Protein AF-A0A9X2NSI8-F1 (afdb_monomer_lite)

Structure (mmCIF, N/CA/C/O backbone):
data_AF-A0A9X2NSI8-F1
#
_entry.id   AF-A0A9X2NSI8-F1
#
loop_
_atom_site.group_PDB
_atom_site.id
_atom_site.type_symbol
_atom_site.label_atom_id
_atom_site.label_alt_id
_atom_site.label_comp_id
_atom_site.label_asym_id
_atom_site.label_entity_id
_atom_site.label_seq_id
_atom_site.pdbx_PDB_ins_code
_atom_site.Cartn_x
_atom_site.Cartn_y
_atom_site.Cartn_z
_atom_site.occupancy
_atom_site.B_iso_or_equiv
_atom_site.auth_seq_id
_atom_site.auth_comp_id
_atom_site.auth_asym_id
_atom_site.auth_atom_id
_atom_site.pdbx_PDB_model_num
ATOM 1 N N . MET A 1 1 ? 26.583 6.646 -18.788 1.00 50.62 1 MET A N 1
ATOM 2 C CA . MET A 1 1 ? 26.637 7.157 -17.403 1.00 50.62 1 MET A CA 1
ATOM 3 C C . MET A 1 1 ? 26.604 8.682 -17.448 1.00 50.62 1 MET A C 1
ATOM 5 O O . MET A 1 1 ? 27.629 9.291 -17.690 1.00 50.62 1 MET A O 1
ATOM 9 N N . SER A 1 2 ? 25.399 9.247 -17.331 1.00 33.75 2 SER A N 1
ATOM 10 C CA . SER A 1 2 ? 25.037 10.619 -16.910 1.00 33.75 2 SER A CA 1
ATOM 11 C C . SER A 1 2 ? 23.497 10.653 -16.944 1.00 33.75 2 SER A C 1
ATOM 13 O O . SER A 1 2 ? 22.891 10.878 -17.985 1.00 33.75 2 SER A O 1
ATOM 15 N N . VAL A 1 3 ? 22.840 9.968 -16.006 1.00 55.31 3 VAL A N 1
ATOM 16 C CA . VAL A 1 3 ? 22.063 10.606 -14.928 1.00 55.31 3 VAL A CA 1
ATOM 17 C C . VAL A 1 3 ? 21.560 12.015 -15.271 1.00 55.31 3 VAL A C 1
ATOM 19 O O . VAL A 1 3 ? 22.348 12.946 -15.395 1.00 55.31 3 VAL A O 1
ATOM 22 N N . ILE A 1 4 ? 20.225 12.121 -15.315 1.00 60.69 4 ILE A N 1
ATOM 23 C CA . ILE A 1 4 ? 19.368 13.315 -15.410 1.00 60.69 4 ILE A CA 1
ATOM 24 C C . ILE A 1 4 ? 18.934 13.704 -16.839 1.00 60.69 4 ILE A C 1
ATOM 26 O O . ILE A 1 4 ? 19.542 14.571 -17.466 1.00 60.69 4 ILE A O 1
ATOM 30 N N . PRO A 1 5 ? 17.796 13.178 -17.333 1.00 50.31 5 PRO A N 1
ATOM 31 C CA . PRO A 1 5 ? 16.999 13.889 -18.313 1.00 50.31 5 PRO A CA 1
ATOM 32 C C . PRO A 1 5 ? 16.082 14.856 -17.553 1.00 50.31 5 PRO A C 1
ATOM 34 O O . PRO A 1 5 ? 14.948 14.521 -17.225 1.00 50.31 5 PRO A O 1
ATOM 37 N N . TRP A 1 6 ? 16.554 16.078 -17.282 1.00 47.03 6 TRP A N 1
ATOM 38 C CA . TRP A 1 6 ? 15.678 17.212 -16.939 1.00 47.03 6 TRP A CA 1
ATOM 39 C C . TRP A 1 6 ? 14.958 17.689 -18.214 1.00 47.03 6 TRP A C 1
ATOM 41 O O . TRP A 1 6 ? 15.021 18.845 -18.619 1.00 47.03 6 TRP A O 1
ATOM 51 N N . GLY A 1 7 ? 14.314 16.753 -18.908 1.00 46.69 7 GLY A N 1
ATOM 52 C CA . GLY A 1 7 ? 13.252 17.074 -19.837 1.00 46.69 7 GLY A CA 1
ATOM 53 C C . GLY A 1 7 ? 12.009 17.227 -18.986 1.00 46.69 7 GLY A C 1
ATOM 54 O O . GLY A 1 7 ? 11.613 16.272 -18.323 1.00 46.69 7 GLY A O 1
ATOM 55 N N . ILE A 1 8 ? 11.402 18.411 -18.982 1.00 55.62 8 ILE A N 1
ATOM 56 C CA . ILE A 1 8 ? 10.019 18.547 -18.532 1.00 55.62 8 ILE A CA 1
ATOM 57 C C . ILE A 1 8 ? 9.203 17.707 -19.515 1.00 55.62 8 ILE A C 1
ATOM 59 O O . ILE A 1 8 ? 8.836 18.161 -20.600 1.00 55.62 8 ILE A O 1
ATOM 63 N N . ILE A 1 9 ? 9.010 16.435 -19.173 1.00 62.84 9 ILE A N 1
ATOM 64 C CA . ILE A 1 9 ? 8.015 15.585 -19.802 1.00 62.84 9 ILE A CA 1
ATOM 65 C C . ILE A 1 9 ? 6.713 16.359 -19.614 1.00 62.84 9 ILE A C 1
ATOM 67 O O . ILE A 1 9 ? 6.411 16.793 -18.502 1.00 62.84 9 ILE A O 1
ATOM 71 N N . LYS A 1 10 ? 5.963 16.600 -20.692 1.00 55.22 10 LYS A N 1
ATOM 72 C CA . LYS A 1 10 ? 4.591 17.101 -20.575 1.00 55.22 10 LYS A CA 1
ATOM 73 C C . LYS A 1 10 ? 3.736 15.991 -19.961 1.00 55.22 10 LYS A C 1
ATOM 75 O O . LYS A 1 10 ? 2.956 15.361 -20.662 1.00 55.22 10 LYS A O 1
ATOM 80 N N . ASN A 1 11 ? 3.923 15.722 -18.677 1.00 61.38 11 ASN A N 1
ATOM 81 C CA . ASN A 1 11 ? 2.951 14.993 -17.893 1.00 61.38 11 ASN A CA 1
ATOM 82 C C . ASN A 1 11 ? 1.819 15.955 -17.574 1.00 61.38 11 ASN A C 1
ATOM 84 O O . ASN A 1 11 ? 2.032 17.143 -17.304 1.00 61.38 11 ASN A O 1
ATOM 88 N N . SER A 1 12 ? 0.597 15.445 -17.629 1.00 72.31 12 SER A N 1
ATOM 89 C CA . SER A 1 12 ? -0.535 16.167 -17.080 1.00 72.31 12 SER A CA 1
ATOM 90 C C . SER A 1 12 ? -0.228 16.386 -15.601 1.00 72.31 12 SER A C 1
ATOM 92 O O . SER A 1 12 ? -0.091 15.415 -14.865 1.00 72.31 12 SER A O 1
ATOM 94 N N . LEU A 1 13 ? -0.143 17.640 -15.142 1.00 77.50 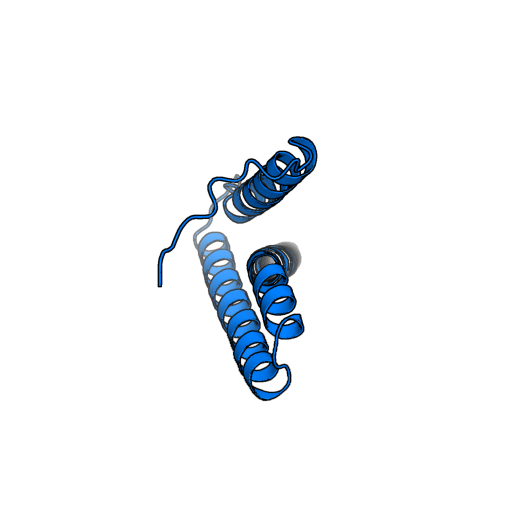13 LEU A N 1
ATOM 95 C CA . LEU A 1 13 ? -0.036 17.957 -13.704 1.00 77.50 13 LEU A CA 1
ATOM 96 C C . LEU A 1 13 ? -1.105 17.217 -12.877 1.00 77.50 13 LEU A C 1
ATOM 98 O O . LEU A 1 13 ? -0.920 16.938 -11.697 1.00 77.50 13 LEU A O 1
ATOM 102 N N . PHE A 1 14 ? -2.218 16.879 -13.527 1.00 80.75 14 PHE A N 1
ATOM 103 C CA . PHE A 1 14 ? -3.288 16.053 -12.997 1.00 80.75 14 PHE A CA 1
ATOM 104 C C . PHE A 1 14 ? -2.853 14.629 -12.612 1.00 80.75 14 PHE A C 1
ATOM 106 O O . PHE A 1 14 ? -3.275 14.149 -11.564 1.00 80.75 14 PHE A O 1
ATOM 113 N N . ASP A 1 15 ? -1.991 13.973 -13.393 1.00 82.00 15 ASP A N 1
ATOM 114 C CA . ASP A 1 15 ? -1.557 12.598 -13.120 1.00 82.00 15 ASP A CA 1
ATOM 115 C C . ASP A 1 15 ? -0.667 12.563 -11.874 1.00 82.00 15 ASP A C 1
ATOM 117 O O . ASP A 1 15 ? -0.925 11.795 -10.949 1.00 82.00 15 ASP A O 1
ATOM 121 N N . GLU A 1 16 ? 0.309 13.468 -11.782 1.00 84.81 16 GLU A N 1
ATOM 122 C CA . GLU A 1 16 ? 1.174 13.596 -10.603 1.00 84.81 16 GLU A CA 1
ATOM 123 C C . GLU A 1 16 ? 0.369 13.952 -9.345 1.00 84.81 16 GLU A C 1
ATOM 125 O O . GLU A 1 16 ? 0.545 13.333 -8.291 1.00 84.81 16 GLU A O 1
ATOM 130 N N . LEU A 1 17 ? -0.576 14.892 -9.463 1.00 89.12 17 LEU A N 1
ATOM 131 C CA . LEU A 1 17 ? -1.459 15.271 -8.362 1.00 89.12 17 LEU A CA 1
ATOM 132 C C . LEU A 1 17 ? -2.352 14.107 -7.920 1.00 89.12 17 LEU A C 1
ATOM 134 O O . LEU A 1 17 ? -2.542 13.906 -6.719 1.00 89.12 17 LEU A O 1
ATOM 138 N N . SER A 1 18 ? -2.880 13.327 -8.865 1.00 88.19 18 SER A N 1
ATOM 139 C CA . SER A 1 18 ? -3.722 12.170 -8.561 1.00 88.19 18 SER A CA 1
ATOM 140 C C . SER A 1 18 ? -2.945 11.091 -7.808 1.00 88.19 18 SER A C 1
ATOM 142 O O . SER A 1 18 ? -3.442 10.576 -6.810 1.00 88.19 18 SER A O 1
ATOM 144 N N . MET A 1 19 ? -1.696 10.816 -8.194 1.00 87.06 19 MET A N 1
ATOM 145 C CA . MET A 1 19 ? -0.850 9.819 -7.534 1.00 87.06 19 MET A CA 1
ATOM 146 C C . MET A 1 19 ? -0.490 10.229 -6.105 1.00 87.06 19 MET A C 1
ATOM 148 O O . MET A 1 19 ? -0.579 9.418 -5.179 1.00 87.06 19 MET A O 1
ATOM 152 N N . ILE A 1 20 ? -0.143 11.502 -5.897 1.00 88.94 20 ILE A N 1
ATOM 153 C CA . ILE A 1 20 ? 0.124 12.042 -4.558 1.00 88.94 20 ILE A CA 1
ATOM 154 C C . ILE A 1 20 ? -1.156 12.016 -3.714 1.00 88.94 20 ILE A C 1
ATOM 156 O O . ILE A 1 20 ? -1.122 11.575 -2.566 1.00 88.94 20 ILE A O 1
ATOM 160 N N . GLY A 1 21 ? -2.294 12.426 -4.280 1.00 90.62 21 GLY A N 1
ATOM 161 C CA . GLY A 1 21 ? -3.590 12.425 -3.599 1.00 90.62 21 GLY A CA 1
ATOM 162 C C . GLY A 1 21 ? -4.064 11.022 -3.207 1.00 90.62 21 GLY A C 1
ATOM 163 O O . GLY A 1 21 ? -4.523 10.816 -2.083 1.00 90.62 21 GLY A O 1
ATOM 164 N N . LEU A 1 22 ? -3.902 10.036 -4.092 1.00 89.56 22 LEU A N 1
ATOM 165 C CA . LEU A 1 22 ? -4.207 8.630 -3.818 1.00 89.56 22 LEU A CA 1
ATOM 166 C C . LEU A 1 22 ? -3.319 8.078 -2.701 1.00 89.56 22 LEU A C 1
ATOM 168 O O . LEU A 1 22 ? -3.824 7.495 -1.746 1.00 89.56 22 LEU A O 1
ATOM 172 N N . THR A 1 23 ? -2.009 8.324 -2.770 1.00 88.19 23 THR A N 1
ATOM 173 C CA . THR A 1 23 ? -1.076 7.877 -1.726 1.00 88.19 23 THR A CA 1
ATOM 174 C C . THR A 1 23 ? -1.412 8.518 -0.380 1.00 88.19 23 THR A C 1
ATOM 176 O O . THR A 1 23 ? -1.518 7.825 0.630 1.00 88.19 23 THR A O 1
ATOM 179 N N . ALA A 1 24 ? -1.630 9.836 -0.359 1.00 90.88 24 ALA A N 1
ATOM 180 C CA . ALA A 1 24 ? -1.945 10.572 0.857 1.00 90.88 24 ALA A CA 1
ATOM 181 C C . ALA A 1 24 ? -3.273 10.111 1.467 1.00 90.88 24 ALA A C 1
ATOM 183 O O . ALA A 1 24 ? -3.329 9.851 2.664 1.00 90.88 24 ALA A O 1
ATOM 184 N N . SER A 1 25 ? -4.329 9.963 0.662 1.00 89.88 25 SER A N 1
ATOM 185 C CA . SER A 1 25 ? -5.639 9.507 1.149 1.00 89.88 25 SER A CA 1
ATOM 186 C C . SER A 1 25 ? -5.579 8.098 1.739 1.00 89.88 25 SER A C 1
ATOM 188 O O . SER A 1 25 ? -6.085 7.891 2.840 1.00 89.88 25 SER A O 1
ATOM 190 N N . LEU A 1 26 ? -4.896 7.155 1.082 1.00 88.19 26 LEU A N 1
ATOM 191 C CA . LEU A 1 26 ? -4.673 5.810 1.622 1.00 88.19 26 LEU A CA 1
ATOM 192 C C . LEU A 1 26 ? -3.904 5.846 2.943 1.00 88.19 26 LEU A C 1
ATOM 194 O O . LEU A 1 26 ? -4.264 5.141 3.882 1.00 88.19 26 LEU A O 1
ATOM 198 N N . LEU A 1 27 ? -2.877 6.691 3.040 1.00 86.69 27 LEU A N 1
ATOM 199 C CA . LEU A 1 27 ? -2.073 6.826 4.250 1.00 86.69 27 LEU A CA 1
ATOM 200 C C . LEU A 1 27 ? -2.877 7.462 5.395 1.00 86.69 27 LEU A C 1
ATOM 202 O O . LEU A 1 27 ? -2.816 6.982 6.524 1.00 86.69 27 LEU A O 1
ATOM 206 N N . PHE A 1 28 ? -3.701 8.472 5.109 1.00 86.06 28 PHE A N 1
ATOM 207 C CA . PHE A 1 28 ? -4.626 9.046 6.088 1.00 86.06 28 PHE A CA 1
ATOM 208 C C . PHE A 1 28 ? -5.664 8.033 6.566 1.00 86.06 28 PHE A C 1
ATOM 210 O O . PHE A 1 28 ? -5.929 7.978 7.759 1.00 86.06 28 PHE A O 1
ATOM 217 N N . ILE A 1 29 ? -6.223 7.212 5.673 1.00 84.31 29 ILE A N 1
ATOM 218 C CA . ILE A 1 29 ? -7.146 6.134 6.057 1.00 84.31 29 ILE A CA 1
ATOM 219 C C . ILE A 1 29 ? -6.421 5.110 6.935 1.00 84.31 29 ILE A C 1
ATOM 221 O O . ILE A 1 29 ? -6.952 4.695 7.962 1.00 84.31 29 ILE A O 1
ATOM 225 N N . ALA A 1 30 ? -5.196 4.735 6.562 1.00 80.69 30 ALA A N 1
ATOM 226 C CA . ALA A 1 30 ? -4.398 3.752 7.280 1.00 80.69 30 ALA A CA 1
ATOM 227 C C . ALA A 1 30 ? -4.016 4.205 8.703 1.00 80.69 30 ALA A C 1
ATOM 229 O O . ALA A 1 30 ? -4.031 3.409 9.642 1.00 80.69 30 ALA A O 1
ATOM 230 N N . PHE A 1 31 ? -3.687 5.485 8.871 1.00 77.56 31 PHE A N 1
ATOM 231 C CA . PHE A 1 31 ? -3.279 6.065 10.152 1.00 77.56 31 PHE A CA 1
ATOM 232 C C . PHE A 1 31 ? -4.385 6.868 10.846 1.00 77.56 31 PHE A C 1
ATOM 234 O O . PHE A 1 31 ? -4.110 7.541 11.842 1.00 77.56 31 PHE A O 1
ATOM 241 N N . SER A 1 32 ? -5.625 6.804 10.354 1.00 80.94 32 SER A N 1
ATOM 242 C CA . SER A 1 32 ? -6.753 7.499 10.970 1.00 80.94 32 SER A CA 1
ATOM 243 C C . SER A 1 32 ? -6.927 7.027 12.412 1.00 80.94 32 SER A C 1
ATOM 245 O O . SER A 1 32 ? -6.967 5.825 12.685 1.00 80.94 32 SER A O 1
ATOM 247 N N . LYS A 1 33 ? -6.998 7.977 13.347 1.00 64.00 33 LYS A N 1
ATOM 248 C CA . LYS A 1 33 ? -7.156 7.681 14.771 1.00 64.00 33 LYS A CA 1
ATOM 249 C C . LYS A 1 33 ? -8.597 7.247 15.045 1.00 64.00 33 LYS A C 1
ATOM 251 O O . LYS A 1 33 ? -9.528 8.003 14.771 1.00 64.00 33 LYS A O 1
ATOM 256 N N . GLU A 1 34 ? -8.779 6.054 15.604 1.00 67.00 34 GLU A N 1
ATOM 257 C CA . GLU A 1 34 ? -10.095 5.583 16.047 1.00 67.00 34 GLU A CA 1
ATOM 258 C C . GLU A 1 34 ? -10.474 6.277 17.372 1.00 67.00 34 GLU A C 1
ATOM 260 O O . GLU A 1 34 ? -9.615 6.570 18.204 1.00 67.00 34 GLU A O 1
ATOM 265 N N . LYS A 1 35 ? -11.762 6.597 17.551 1.00 54.59 35 LYS A N 1
ATOM 266 C CA . LYS A 1 35 ? -12.264 7.463 18.636 1.00 54.59 35 LYS A CA 1
ATOM 267 C C . LYS A 1 35 ? -12.096 6.866 20.045 1.00 54.59 35 LYS A C 1
ATOM 269 O O . LYS A 1 35 ? -11.931 7.636 20.985 1.00 54.59 35 LYS A O 1
ATOM 274 N N . ASP A 1 36 ? -12.069 5.539 20.151 1.00 55.66 36 ASP A N 1
ATOM 275 C CA . ASP A 1 36 ? -11.750 4.782 21.364 1.00 55.66 36 ASP A CA 1
ATOM 276 C C . ASP A 1 36 ? -10.582 3.832 21.045 1.00 55.66 36 ASP A C 1
ATOM 278 O O . ASP A 1 36 ? -10.778 2.715 20.568 1.00 55.66 36 ASP A O 1
ATOM 282 N N . GLU A 1 37 ? -9.340 4.298 21.219 1.00 60.38 37 GLU A N 1
ATOM 283 C CA . GLU A 1 37 ? -8.145 3.444 21.137 1.00 60.38 37 GLU A CA 1
ATOM 284 C C . GLU A 1 37 ? -8.019 2.614 22.424 1.00 60.38 37 GLU A C 1
ATOM 286 O O . GLU A 1 37 ? -7.180 2.890 23.279 1.00 60.38 37 GLU A O 1
ATOM 291 N N . ASP A 1 38 ? -8.848 1.580 22.562 1.00 69.31 38 ASP A N 1
ATOM 292 C CA . ASP A 1 38 ? -8.559 0.501 23.508 1.00 69.31 38 ASP A CA 1
ATOM 293 C C . ASP A 1 38 ? -7.286 -0.238 23.056 1.00 69.31 38 ASP A C 1
ATOM 295 O O . ASP A 1 38 ? -7.064 -0.433 21.854 1.00 69.31 38 ASP A O 1
ATOM 299 N N . GLU A 1 39 ? -6.455 -0.707 23.998 1.00 74.56 39 GLU A N 1
ATOM 300 C CA . GLU A 1 39 ? -5.208 -1.448 23.704 1.00 74.56 39 GLU A CA 1
ATOM 301 C C . GLU A 1 39 ? -5.423 -2.591 22.694 1.00 74.56 39 GLU A C 1
ATOM 303 O O . GLU A 1 39 ? -4.560 -2.876 21.858 1.00 74.56 39 GLU A O 1
ATOM 308 N N . CYS A 1 40 ? -6.606 -3.212 22.716 1.00 76.25 40 CYS A N 1
ATOM 309 C CA . CYS A 1 40 ? -6.978 -4.277 21.791 1.00 76.25 40 CYS A CA 1
ATOM 310 C C . CYS A 1 40 ? -7.079 -3.792 20.332 1.00 76.25 40 CYS A C 1
ATOM 312 O O . CYS A 1 40 ? -6.584 -4.460 19.424 1.00 76.25 40 CYS A O 1
ATOM 314 N N . ILE A 1 41 ? -7.645 -2.606 20.089 1.00 80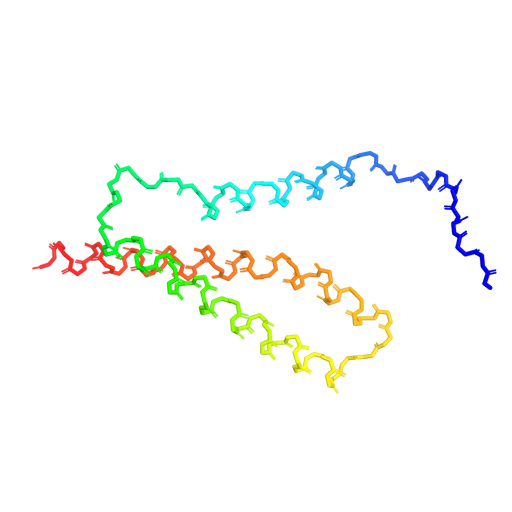.69 41 ILE A N 1
ATOM 315 C CA . ILE A 1 41 ? -7.783 -2.021 18.744 1.00 80.69 41 ILE A CA 1
ATOM 316 C C . ILE A 1 41 ? -6.412 -1.594 18.206 1.00 80.69 41 ILE A C 1
ATOM 318 O O . ILE A 1 41 ? -6.093 -1.852 17.040 1.00 80.69 41 ILE A O 1
ATOM 322 N N . ALA A 1 42 ? -5.555 -1.031 19.064 1.00 80.62 42 ALA A N 1
ATOM 323 C CA . ALA A 1 42 ? -4.174 -0.719 18.704 1.00 80.62 42 ALA A CA 1
ATOM 324 C C . ALA A 1 42 ? -3.383 -1.983 18.312 1.00 80.62 42 ALA A C 1
ATOM 326 O O . ALA A 1 42 ? -2.629 -1.964 17.333 1.00 80.62 42 ALA A O 1
ATOM 327 N N . ASN A 1 43 ? -3.598 -3.097 19.020 1.00 82.75 43 ASN A N 1
ATOM 328 C CA . ASN A 1 43 ? -2.982 -4.381 18.695 1.00 82.75 43 ASN A CA 1
ATOM 329 C C . ASN A 1 43 ? -3.515 -4.969 17.373 1.00 82.75 43 ASN A C 1
ATOM 331 O O . ASN A 1 43 ? -2.729 -5.416 16.536 1.00 82.75 43 ASN A O 1
ATOM 335 N N . ILE A 1 44 ? -4.831 -4.903 17.130 1.00 86.06 44 ILE A N 1
ATOM 336 C CA . ILE A 1 44 ? -5.452 -5.323 15.860 1.00 86.06 44 ILE A CA 1
ATOM 337 C C . ILE A 1 44 ? -4.852 -4.554 14.679 1.00 86.06 44 ILE A C 1
ATOM 339 O O . ILE A 1 44 ? -4.543 -5.151 13.643 1.00 86.06 44 ILE A O 1
ATOM 343 N N . ARG A 1 45 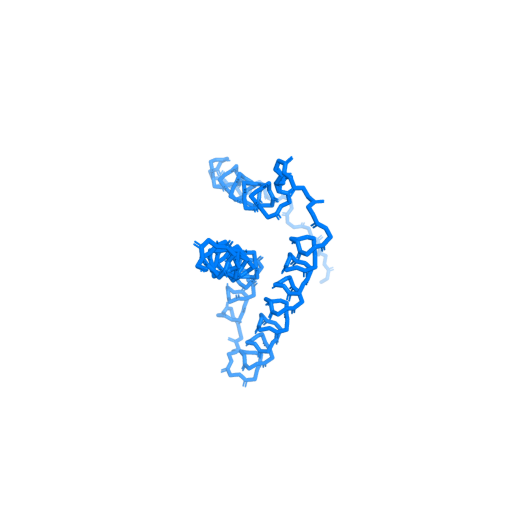? -4.636 -3.243 14.837 1.00 85.81 45 ARG A N 1
ATOM 344 C CA . ARG A 1 45 ? -4.000 -2.402 13.819 1.00 85.81 45 ARG A CA 1
ATOM 345 C C . ARG A 1 45 ? -2.577 -2.863 13.516 1.00 85.81 45 ARG A C 1
ATOM 347 O O . ARG A 1 45 ? -2.266 -3.150 12.363 1.00 85.81 45 ARG A O 1
ATOM 354 N N . SER A 1 46 ? -1.727 -2.977 14.534 1.00 85.81 46 SER A N 1
ATOM 355 C CA . SER A 1 46 ? -0.330 -3.397 14.358 1.00 85.81 46 SER A CA 1
ATOM 356 C C . SER A 1 46 ? -0.227 -4.792 13.737 1.00 85.81 46 SER A C 1
ATOM 358 O O . SER A 1 46 ? 0.541 -4.996 12.798 1.00 85.81 46 SER A O 1
ATOM 360 N N . ASN A 1 47 ? -1.056 -5.737 14.188 1.00 88.50 47 ASN A N 1
ATOM 361 C CA . ASN A 1 47 ? -1.091 -7.089 13.635 1.00 88.50 47 ASN A CA 1
ATOM 362 C C . ASN A 1 47 ? -1.555 -7.103 12.168 1.00 88.50 47 ASN A C 1
ATOM 364 O O . ASN A 1 47 ? -0.985 -7.808 11.336 1.00 88.50 47 ASN A O 1
ATOM 368 N N . SER A 1 48 ? -2.546 -6.277 11.821 1.00 89.88 48 SER A N 1
ATOM 369 C CA . SER A 1 48 ? -3.010 -6.129 10.436 1.00 89.88 48 SER A CA 1
ATOM 370 C C . SER A 1 48 ? -1.928 -5.537 9.534 1.00 89.88 48 SER A C 1
ATOM 372 O O . SER A 1 48 ? -1.790 -5.973 8.392 1.00 89.88 48 SER A O 1
ATOM 374 N N . LEU A 1 49 ? -1.130 -4.588 10.040 1.00 90.31 49 LEU A N 1
ATOM 375 C CA . LEU A 1 49 ? -0.025 -3.985 9.291 1.00 90.31 49 LEU A CA 1
ATOM 376 C C . LEU A 1 49 ? 1.090 -4.994 9.031 1.00 90.31 49 LEU A C 1
ATOM 378 O O . LEU A 1 49 ? 1.552 -5.114 7.897 1.00 90.31 49 LEU A O 1
ATOM 382 N N . ILE A 1 50 ? 1.479 -5.762 10.051 1.00 92.12 50 ILE A N 1
ATOM 383 C CA . ILE A 1 50 ? 2.469 -6.836 9.912 1.00 92.12 50 ILE A CA 1
ATOM 384 C C . ILE A 1 50 ? 1.976 -7.871 8.898 1.00 92.12 50 ILE A C 1
ATOM 386 O O . ILE A 1 50 ? 2.713 -8.231 7.984 1.00 92.12 50 ILE A O 1
ATOM 390 N N . TRP A 1 51 ? 0.718 -8.306 9.003 1.00 93.75 51 TRP A N 1
ATOM 391 C CA . TRP A 1 51 ? 0.146 -9.292 8.087 1.00 93.75 51 TRP A CA 1
ATOM 392 C C . TRP A 1 51 ? 0.103 -8.795 6.637 1.00 93.75 51 TRP A C 1
ATOM 394 O O . TRP A 1 51 ? 0.496 -9.522 5.722 1.00 93.75 51 TRP A O 1
ATOM 404 N N . ALA A 1 52 ? -0.327 -7.549 6.418 1.00 93.94 52 ALA A N 1
ATOM 405 C CA . ALA A 1 52 ? -0.342 -6.935 5.093 1.00 93.94 52 ALA A CA 1
ATOM 406 C C . ALA A 1 52 ? 1.071 -6.812 4.513 1.00 93.94 52 ALA A C 1
ATOM 408 O O . ALA A 1 52 ? 1.285 -7.143 3.351 1.00 93.94 52 ALA A O 1
ATOM 409 N N . THR A 1 53 ? 2.039 -6.424 5.344 1.00 92.75 53 THR A N 1
ATOM 410 C CA . THR A 1 53 ? 3.450 -6.304 4.962 1.00 92.75 53 THR A CA 1
ATOM 411 C C . THR A 1 53 ? 4.037 -7.659 4.568 1.00 92.75 53 THR A C 1
ATOM 413 O O . THR A 1 53 ? 4.615 -7.787 3.494 1.00 92.75 53 THR A O 1
ATOM 416 N N . ILE A 1 54 ? 3.834 -8.698 5.385 1.00 94.69 54 ILE A N 1
ATOM 417 C CA . ILE A 1 54 ? 4.286 -10.065 5.079 1.00 94.69 54 ILE A CA 1
ATOM 418 C C . ILE A 1 54 ? 3.662 -10.556 3.769 1.00 94.69 54 ILE A C 1
ATOM 420 O O . ILE A 1 54 ? 4.359 -11.123 2.931 1.00 94.69 54 ILE A O 1
ATOM 424 N N . THR A 1 55 ? 2.364 -10.315 3.574 1.00 94.25 55 THR A N 1
ATOM 425 C CA . THR A 1 55 ? 1.649 -10.746 2.367 1.00 94.25 55 THR A CA 1
ATOM 426 C C . THR A 1 55 ? 2.174 -10.030 1.122 1.00 94.25 55 THR A C 1
ATOM 428 O O . THR A 1 55 ? 2.496 -10.704 0.144 1.00 94.25 55 THR A O 1
ATOM 431 N N . ALA A 1 56 ? 2.337 -8.703 1.176 1.00 94.19 56 ALA A N 1
ATOM 432 C CA . ALA A 1 56 ? 2.886 -7.904 0.079 1.00 94.19 56 ALA A CA 1
ATOM 433 C C . ALA A 1 56 ? 4.309 -8.354 -0.285 1.00 94.19 56 ALA A C 1
ATOM 435 O O . ALA A 1 56 ? 4.575 -8.701 -1.431 1.00 94.19 56 ALA A O 1
ATOM 436 N N . TYR A 1 57 ? 5.203 -8.501 0.701 1.00 93.56 57 TYR A N 1
ATOM 437 C CA . TYR A 1 57 ? 6.559 -8.989 0.434 1.00 93.56 57 TYR A CA 1
ATOM 438 C C . TYR A 1 57 ? 6.594 -10.430 -0.079 1.00 93.56 57 TYR A C 1
ATOM 440 O O . TYR A 1 57 ? 7.428 -10.748 -0.926 1.00 93.56 57 TYR A O 1
ATOM 448 N N . SER A 1 58 ? 5.694 -11.305 0.382 1.00 94.19 58 SER A N 1
ATOM 449 C CA . SER A 1 58 ? 5.600 -12.662 -0.168 1.00 94.19 58 SER A CA 1
ATOM 450 C C . SER A 1 58 ? 5.236 -12.634 -1.653 1.00 94.19 58 SER A C 1
ATOM 452 O O . SER A 1 58 ? 5.846 -13.347 -2.451 1.00 94.19 58 SER A O 1
ATOM 454 N N . LEU A 1 59 ? 4.303 -11.758 -2.039 1.00 93.12 59 LEU A N 1
ATOM 455 C CA . LEU A 1 59 ? 3.887 -11.591 -3.423 1.00 93.12 59 LEU A CA 1
ATOM 456 C C . LEU A 1 59 ? 5.009 -10.976 -4.261 1.00 93.12 59 LEU A C 1
ATOM 458 O O . LEU A 1 59 ? 5.285 -11.465 -5.352 1.00 93.12 59 LEU A O 1
ATOM 462 N N . LEU A 1 60 ? 5.714 -9.977 -3.729 1.00 92.94 60 LEU A N 1
ATOM 463 C CA . LEU A 1 60 ? 6.863 -9.361 -4.385 1.00 92.94 60 LEU A CA 1
ATOM 464 C C . LEU A 1 60 ? 7.979 -10.376 -4.657 1.00 92.94 60 LEU A C 1
ATOM 466 O O . LEU A 1 60 ? 8.540 -10.375 -5.753 1.00 92.94 60 LEU A O 1
ATOM 470 N N . ILE A 1 61 ? 8.280 -11.279 -3.717 1.00 93.44 61 ILE A N 1
ATOM 471 C CA . ILE A 1 61 ? 9.269 -12.352 -3.926 1.00 93.44 61 ILE A CA 1
ATOM 472 C C . ILE A 1 61 ? 8.816 -13.281 -5.057 1.00 93.44 61 ILE A C 1
ATOM 474 O O . ILE A 1 61 ? 9.589 -13.556 -5.974 1.00 93.44 61 ILE A O 1
ATOM 478 N N . VAL A 1 62 ? 7.556 -13.725 -5.029 1.00 93.31 62 VAL A N 1
ATOM 479 C CA . VAL A 1 62 ? 6.989 -14.590 -6.074 1.00 93.31 62 VAL A CA 1
ATOM 480 C C . VAL A 1 62 ? 7.038 -13.899 -7.440 1.00 93.31 62 VAL A C 1
ATOM 482 O O . VAL A 1 62 ? 7.478 -14.497 -8.420 1.00 93.31 62 VAL A O 1
ATOM 485 N N . CYS A 1 63 ? 6.665 -12.624 -7.516 1.00 91.12 63 CYS A N 1
ATOM 486 C CA . CYS A 1 63 ? 6.698 -11.854 -8.755 1.00 91.12 63 CYS A CA 1
ATOM 487 C C . CYS A 1 63 ? 8.119 -11.599 -9.257 1.00 91.12 63 CYS A C 1
ATOM 489 O O . CYS A 1 63 ? 8.340 -11.691 -10.458 1.00 91.12 63 CYS A O 1
ATOM 491 N N . THR A 1 64 ? 9.090 -11.380 -8.369 1.00 90.25 64 THR A N 1
ATOM 492 C CA . THR A 1 64 ? 10.515 -11.280 -8.738 1.00 90.25 64 THR A CA 1
ATOM 493 C C . THR A 1 64 ? 11.034 -12.566 -9.392 1.00 90.25 64 THR A C 1
ATOM 495 O O . THR A 1 64 ? 11.905 -12.514 -10.256 1.00 90.25 64 THR A O 1
ATOM 498 N N . MET A 1 65 ? 10.510 -13.733 -9.001 1.00 91.56 65 MET A N 1
ATOM 499 C CA . MET A 1 65 ? 10.901 -15.016 -9.599 1.00 91.56 65 MET A CA 1
ATOM 500 C C . MET A 1 65 ? 10.191 -15.313 -10.929 1.00 91.56 65 MET A C 1
ATOM 502 O O . MET A 1 65 ? 10.709 -16.097 -11.720 1.00 91.56 65 MET A O 1
ATOM 506 N N . LEU A 1 66 ? 9.008 -14.737 -11.166 1.00 91.19 66 LEU A N 1
ATOM 507 C CA . LEU A 1 66 ? 8.148 -15.070 -12.310 1.00 91.19 66 LEU A CA 1
ATOM 508 C C . LEU A 1 66 ? 8.145 -14.014 -13.425 1.00 91.19 66 LEU A C 1
ATOM 510 O O . LEU A 1 66 ? 7.925 -14.360 -14.585 1.00 91.19 66 LEU A O 1
ATOM 514 N N . ILE A 1 67 ? 8.333 -12.737 -13.086 1.00 90.12 67 ILE A N 1
ATOM 515 C CA . ILE A 1 67 ? 8.156 -11.592 -13.988 1.00 90.12 67 ILE A CA 1
ATOM 516 C C . ILE A 1 67 ? 9.501 -10.890 -14.177 1.00 90.12 67 ILE A C 1
ATOM 518 O O . ILE A 1 67 ? 10.190 -10.576 -13.210 1.00 90.12 67 ILE A O 1
ATOM 522 N N . TYR A 1 68 ? 9.842 -10.590 -15.431 1.00 86.81 68 TYR A N 1
ATOM 523 C CA . TYR A 1 68 ? 11.070 -9.890 -15.805 1.00 86.81 68 TYR A CA 1
ATOM 524 C C . TYR A 1 68 ? 10.766 -8.635 -16.634 1.00 86.81 68 TYR A C 1
ATOM 526 O O . TYR A 1 68 ? 9.655 -8.473 -17.139 1.00 86.81 68 TYR A O 1
ATOM 534 N N . ASP A 1 69 ? 11.777 -7.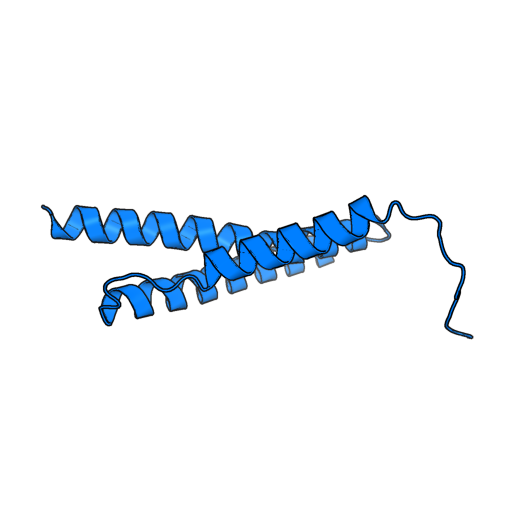773 -16.783 1.00 86.62 69 ASP A N 1
ATOM 535 C CA . ASP A 1 69 ? 11.761 -6.581 -17.644 1.00 86.62 69 ASP A CA 1
ATOM 536 C C . ASP A 1 69 ? 10.749 -5.494 -17.200 1.00 86.62 69 ASP A C 1
ATOM 538 O O . ASP A 1 69 ? 10.424 -5.367 -16.017 1.00 86.62 69 ASP A O 1
ATOM 542 N N . MET A 1 70 ? 10.269 -4.656 -18.120 1.00 82.12 70 MET A N 1
ATOM 543 C CA . MET A 1 70 ? 9.371 -3.528 -17.844 1.00 82.12 70 MET A CA 1
ATOM 544 C C . MET A 1 70 ? 8.065 -3.923 -17.134 1.00 82.12 70 MET A C 1
ATOM 546 O O . MET A 1 70 ? 7.508 -3.118 -16.385 1.00 82.12 70 MET A O 1
ATOM 550 N N . GLN A 1 71 ? 7.575 -5.155 -17.313 1.00 87.81 71 GLN A N 1
ATOM 551 C CA . GLN A 1 71 ? 6.404 -5.649 -16.581 1.00 87.81 71 GLN A CA 1
ATOM 552 C C . GLN A 1 71 ? 6.665 -5.738 -15.071 1.00 87.81 71 GLN A C 1
ATOM 554 O O . GLN A 1 71 ? 5.760 -5.464 -14.283 1.00 87.81 71 GLN A O 1
ATOM 559 N N . TYR A 1 72 ? 7.894 -6.066 -14.662 1.00 87.69 72 TYR A N 1
ATOM 560 C CA . TYR A 1 72 ? 8.271 -6.118 -13.251 1.00 87.69 72 TYR A CA 1
ATOM 561 C C . TYR A 1 72 ? 8.230 -4.726 -12.607 1.00 87.69 72 TYR A C 1
ATOM 563 O O . TYR A 1 72 ? 7.701 -4.573 -11.509 1.00 87.69 72 TYR A O 1
ATOM 571 N N . LEU A 1 73 ? 8.702 -3.688 -13.308 1.00 88.06 73 LEU A N 1
ATOM 572 C CA . LEU A 1 73 ? 8.659 -2.310 -12.799 1.00 88.06 73 LEU A CA 1
ATOM 573 C C . LEU A 1 73 ? 7.224 -1.826 -12.563 1.00 88.06 73 LEU A C 1
ATOM 575 O O . LEU A 1 73 ? 6.944 -1.227 -11.526 1.00 88.06 73 LEU A O 1
ATOM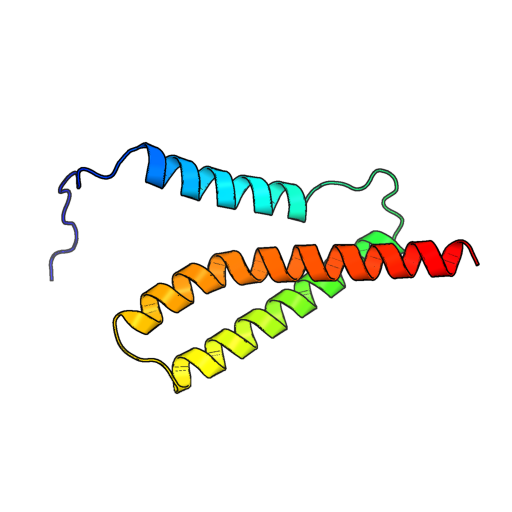 579 N N . ASN A 1 74 ? 6.307 -2.132 -13.486 1.00 87.88 74 ASN A N 1
ATOM 580 C CA . ASN A 1 74 ? 4.887 -1.818 -13.313 1.00 87.88 74 ASN A CA 1
ATOM 581 C C . ASN A 1 74 ? 4.284 -2.569 -12.120 1.00 87.88 74 ASN A C 1
ATOM 583 O O . ASN A 1 74 ? 3.500 -1.997 -11.365 1.00 87.88 74 ASN A O 1
ATOM 587 N N . PHE A 1 75 ? 4.669 -3.834 -11.926 1.00 91.06 75 PHE A N 1
ATOM 588 C CA . PHE A 1 75 ? 4.206 -4.627 -10.793 1.00 91.06 75 PHE A CA 1
ATOM 589 C C . PHE A 1 75 ? 4.664 -4.033 -9.457 1.00 91.06 75 PHE A C 1
ATOM 591 O O . PHE A 1 75 ? 3.837 -3.819 -8.578 1.00 91.06 75 PHE A O 1
ATOM 598 N N . VAL A 1 76 ? 5.949 -3.689 -9.326 1.00 91.25 76 VAL A N 1
ATOM 599 C CA . VAL A 1 76 ? 6.495 -3.044 -8.118 1.00 91.25 76 VAL A CA 1
ATOM 600 C C . VAL A 1 76 ? 5.789 -1.716 -7.837 1.00 91.25 76 VAL A C 1
ATOM 602 O O . VAL A 1 76 ? 5.489 -1.408 -6.687 1.00 91.25 76 VAL A O 1
ATOM 605 N N . PHE A 1 77 ? 5.463 -0.944 -8.878 1.00 89.75 77 PHE A N 1
ATOM 606 C CA . PHE A 1 77 ? 4.684 0.286 -8.728 1.00 89.75 77 PHE A CA 1
ATOM 607 C C . PHE A 1 77 ? 3.298 0.038 -8.128 1.00 89.75 77 PHE A C 1
ATOM 609 O O . PHE A 1 77 ? 2.868 0.783 -7.252 1.00 89.75 77 PHE A O 1
ATOM 616 N N . ILE A 1 78 ? 2.602 -1.005 -8.584 1.00 90.31 78 ILE A N 1
ATOM 617 C CA . ILE A 1 78 ? 1.291 -1.392 -8.049 1.00 90.31 78 ILE A CA 1
ATOM 618 C C . ILE A 1 78 ? 1.432 -1.944 -6.623 1.00 90.31 78 ILE A C 1
ATOM 620 O O . ILE A 1 78 ? 0.602 -1.632 -5.770 1.00 90.31 78 ILE A O 1
ATOM 624 N N . ASP A 1 79 ? 2.490 -2.707 -6.340 1.00 91.38 79 ASP A N 1
ATOM 625 C CA . ASP A 1 79 ? 2.756 -3.322 -5.033 1.00 91.38 79 ASP A CA 1
ATOM 626 C C . ASP A 1 79 ? 2.884 -2.279 -3.904 1.00 91.38 79 ASP A C 1
ATOM 628 O O . ASP A 1 79 ? 2.339 -2.467 -2.813 1.00 91.38 79 ASP A O 1
ATOM 632 N N . LEU A 1 80 ? 3.469 -1.110 -4.205 1.00 90.25 80 LEU A N 1
ATOM 633 C CA . LEU A 1 80 ? 3.547 0.033 -3.280 1.00 90.25 80 LEU A CA 1
ATOM 634 C C . LEU A 1 80 ? 2.172 0.517 -2.795 1.00 90.25 80 LEU A C 1
ATOM 636 O O . LEU A 1 80 ? 2.035 0.950 -1.651 1.00 90.25 80 LEU A O 1
ATOM 640 N N . PHE A 1 81 ? 1.146 0.437 -3.642 1.00 89.88 81 PHE A N 1
ATOM 641 C CA . PHE A 1 81 ? -0.232 0.735 -3.248 1.00 89.88 81 PHE A CA 1
ATOM 642 C C . PHE A 1 81 ? -0.923 -0.491 -2.654 1.00 89.88 81 PHE A C 1
ATOM 644 O O . PHE A 1 81 ? -1.738 -0.364 -1.739 1.00 89.88 81 PHE A O 1
ATOM 651 N N . MET A 1 82 ? -0.590 -1.683 -3.152 1.00 91.50 82 MET A N 1
ATOM 652 C CA . MET A 1 82 ? -1.202 -2.942 -2.743 1.00 91.50 82 MET A CA 1
ATOM 653 C C . MET A 1 82 ? -1.052 -3.192 -1.241 1.00 91.50 82 MET A C 1
ATOM 655 O O . MET A 1 82 ? -2.027 -3.577 -0.597 1.00 91.50 82 MET A O 1
ATOM 659 N N . ILE A 1 83 ? 0.120 -2.910 -0.662 1.00 92.31 83 ILE A N 1
ATOM 660 C CA . ILE A 1 83 ? 0.350 -3.048 0.783 1.00 92.31 83 ILE A CA 1
ATOM 661 C C . ILE A 1 83 ? -0.619 -2.189 1.613 1.00 92.31 83 ILE A C 1
ATOM 663 O O . ILE A 1 83 ? -1.184 -2.676 2.595 1.00 92.31 83 ILE A O 1
ATOM 667 N N . LEU A 1 84 ? -0.880 -0.943 1.192 1.00 90.50 84 LEU A N 1
ATOM 668 C CA . LEU A 1 84 ? -1.821 -0.042 1.866 1.00 90.50 84 LEU A CA 1
ATOM 669 C C . LEU A 1 84 ? -3.260 -0.554 1.736 1.00 90.50 84 LEU A C 1
ATOM 671 O O . LEU A 1 84 ? -3.999 -0.575 2.720 1.00 90.50 84 LEU A O 1
ATOM 675 N N . PHE A 1 85 ? -3.652 -1.029 0.551 1.00 90.62 85 PHE A N 1
ATOM 676 C CA . PHE A 1 85 ? -4.977 -1.616 0.338 1.00 90.62 85 PHE A CA 1
ATOM 677 C C . PHE A 1 85 ? -5.198 -2.883 1.171 1.00 90.62 85 PHE A C 1
ATOM 679 O O . PHE A 1 85 ? -6.224 -3.001 1.844 1.00 90.62 85 PHE A O 1
ATOM 686 N N . LEU A 1 86 ? -4.239 -3.815 1.168 1.00 91.94 86 LEU A N 1
ATOM 687 C CA . LEU A 1 86 ? -4.302 -5.045 1.962 1.00 91.94 86 LEU A CA 1
ATOM 688 C C . LEU A 1 86 ? -4.419 -4.735 3.452 1.00 91.94 86 LEU A C 1
ATOM 690 O O . LEU A 1 86 ? -5.228 -5.353 4.146 1.00 91.94 86 LEU A O 1
ATOM 694 N N . PHE A 1 87 ? -3.655 -3.752 3.927 1.00 92.19 87 PHE A N 1
ATOM 695 C CA . PHE A 1 87 ? -3.722 -3.291 5.305 1.00 92.19 87 PHE A CA 1
ATOM 696 C C . PHE A 1 87 ? -5.117 -2.776 5.669 1.00 92.19 87 PHE A C 1
ATOM 698 O O . PHE A 1 87 ? -5.705 -3.257 6.638 1.00 92.19 87 PHE A O 1
ATOM 705 N N . ILE A 1 88 ? -5.676 -1.857 4.875 1.00 90.00 88 ILE A N 1
ATOM 706 C CA . ILE A 1 88 ? -6.994 -1.262 5.137 1.00 90.00 88 ILE A CA 1
ATOM 707 C C . ILE A 1 88 ? -8.081 -2.341 5.142 1.00 90.00 88 ILE A C 1
ATOM 709 O O . ILE A 1 88 ? -8.902 -2.379 6.060 1.00 90.00 88 ILE A O 1
ATOM 713 N N . ILE A 1 89 ? -8.084 -3.245 4.158 1.00 90.88 89 ILE A N 1
ATOM 714 C CA . ILE A 1 89 ? -9.076 -4.327 4.069 1.00 90.88 89 ILE A CA 1
ATOM 715 C C . ILE A 1 89 ? -8.968 -5.252 5.283 1.00 90.88 89 ILE A C 1
ATOM 717 O O . ILE A 1 89 ? -9.971 -5.522 5.948 1.00 90.88 89 ILE A O 1
ATOM 721 N N . LYS A 1 90 ? -7.755 -5.724 5.599 1.00 91.31 90 LYS A N 1
ATOM 722 C CA . LYS A 1 90 ? -7.524 -6.646 6.716 1.00 91.31 90 LYS A CA 1
ATOM 723 C C . LYS A 1 90 ? -7.919 -6.011 8.047 1.00 91.31 90 LYS A C 1
ATOM 725 O O . LYS A 1 90 ? -8.631 -6.649 8.819 1.00 91.31 90 LYS A O 1
ATOM 730 N N . TYR A 1 91 ? -7.530 -4.756 8.267 1.00 89.69 91 TYR A N 1
ATOM 731 C CA . TYR A 1 91 ? -7.874 -4.002 9.468 1.00 89.69 91 TYR A CA 1
ATOM 732 C C . TYR A 1 91 ? -9.392 -3.855 9.642 1.00 89.69 91 TYR A C 1
ATOM 734 O O . TYR A 1 91 ? -9.918 -4.184 10.703 1.00 89.69 91 TYR A O 1
ATOM 742 N N . ASN A 1 92 ? -10.117 -3.445 8.594 1.00 89.06 92 ASN A N 1
ATOM 743 C CA . ASN A 1 92 ? -11.573 -3.269 8.660 1.00 89.06 92 ASN A CA 1
ATOM 744 C C . ASN A 1 92 ? -12.313 -4.588 8.937 1.00 89.06 92 ASN A C 1
ATOM 746 O O . ASN A 1 92 ? -13.260 -4.611 9.725 1.00 89.06 92 ASN A O 1
ATOM 750 N N . ILE A 1 93 ? -11.874 -5.696 8.327 1.00 89.62 93 ILE A N 1
ATOM 751 C CA . ILE A 1 93 ? -12.456 -7.023 8.577 1.00 89.62 93 ILE A CA 1
ATOM 752 C C . ILE A 1 93 ? -12.235 -7.443 10.032 1.00 89.62 93 ILE A C 1
ATOM 754 O O . ILE A 1 93 ? -13.164 -7.928 10.680 1.00 89.62 93 ILE A O 1
ATOM 758 N N . GLU A 1 94 ? -11.015 -7.284 10.545 1.00 88.88 94 GLU A N 1
ATOM 759 C CA . GLU A 1 94 ? -10.669 -7.700 11.904 1.00 88.88 94 GLU A CA 1
ATOM 760 C C . GLU A 1 9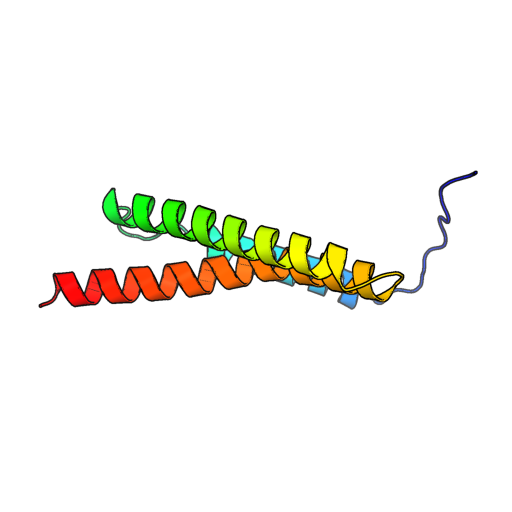4 ? -11.400 -6.846 12.950 1.00 88.88 94 GLU A C 1
ATOM 762 O O . GLU A 1 94 ? -11.948 -7.381 13.913 1.00 88.88 94 GLU A O 1
ATOM 767 N N . LEU A 1 95 ? -11.512 -5.536 12.707 1.00 87.56 95 LEU A N 1
ATOM 768 C CA . LEU A 1 95 ? -12.268 -4.614 13.552 1.00 87.56 95 LEU A CA 1
ATOM 769 C C . LEU A 1 95 ? -13.765 -4.951 13.569 1.00 87.56 95 LEU A C 1
ATOM 771 O O . LEU A 1 95 ? -14.384 -4.959 14.633 1.00 87.56 95 LEU A O 1
ATOM 775 N N . TYR A 1 96 ? -14.353 -5.269 12.411 1.00 86.75 96 TYR A N 1
ATOM 776 C CA . TYR A 1 96 ? -15.755 -5.683 12.328 1.00 86.75 96 TYR A CA 1
ATOM 777 C C . TYR A 1 96 ? -16.010 -6.983 13.101 1.00 86.75 96 TYR A C 1
ATOM 779 O O . TYR A 1 96 ? -16.982 -7.080 13.852 1.00 86.75 96 TYR A O 1
ATOM 787 N N . LYS A 1 97 ? -15.115 -7.970 12.968 1.00 87.50 97 LYS A N 1
ATOM 788 C CA . LYS A 1 97 ? -15.193 -9.233 13.716 1.00 87.50 97 LYS A CA 1
ATOM 789 C C . LYS A 1 97 ? -15.076 -9.015 15.222 1.00 87.50 97 LYS A C 1
ATOM 791 O O . LYS A 1 97 ? -15.871 -9.581 15.967 1.00 87.50 97 LYS A O 1
ATOM 796 N N . PHE A 1 98 ? -14.135 -8.175 15.654 1.00 86.50 98 PHE A N 1
ATOM 797 C CA . PHE A 1 98 ? -13.944 -7.837 17.063 1.00 86.50 98 PHE A CA 1
ATOM 798 C C . PHE A 1 98 ? -15.191 -7.169 17.656 1.00 86.50 98 PHE A C 1
ATOM 800 O O . PHE A 1 98 ? -15.692 -7.602 18.690 1.00 86.50 98 PHE A O 1
ATOM 807 N N . ARG A 1 99 ? -15.764 -6.177 16.958 1.00 84.31 99 ARG A N 1
ATOM 808 C CA . ARG A 1 99 ? -16.999 -5.503 17.392 1.00 84.31 99 ARG A CA 1
ATOM 809 C C . ARG A 1 99 ? -18.191 -6.452 17.451 1.00 84.31 99 ARG A C 1
ATOM 811 O O . ARG A 1 99 ? -18.988 -6.341 18.372 1.00 84.31 99 ARG A O 1
ATOM 818 N N . LYS A 1 100 ? -18.328 -7.372 16.493 1.00 86.00 100 LYS A N 1
ATOM 819 C CA . LYS A 1 100 ? -19.408 -8.365 16.514 1.00 86.00 100 LYS A CA 1
ATOM 820 C C . LYS A 1 100 ? -19.278 -9.309 17.712 1.00 86.00 100 LYS A C 1
ATOM 822 O O . LYS A 1 100 ? -20.235 -9.457 18.450 1.00 86.00 100 LYS A O 1
ATOM 827 N N . SER A 1 101 ? -18.084 -9.854 17.947 1.00 85.62 101 SER A N 1
ATOM 828 C CA . SER A 1 101 ? -17.826 -10.762 19.073 1.00 85.62 101 SER A CA 1
ATOM 829 C C . SER A 1 101 ? -18.011 -10.121 20.450 1.00 85.62 101 SER A C 1
ATOM 831 O O . SER A 1 101 ? -18.169 -10.857 21.413 1.00 85.62 101 SER A O 1
ATOM 833 N N . ASN A 1 102 ? -17.912 -8.794 20.562 1.00 78.00 102 ASN A N 1
ATOM 834 C CA . ASN A 1 102 ? -18.087 -8.077 21.828 1.00 78.00 102 ASN A CA 1
ATOM 835 C C . ASN A 1 102 ? -19.537 -7.601 22.057 1.00 78.00 102 ASN A C 1
ATOM 837 O O . ASN A 1 102 ? -19.842 -7.081 23.125 1.00 78.00 102 ASN A O 1
ATOM 841 N N . ASN A 1 103 ? -20.405 -7.709 21.040 1.00 68.50 103 ASN A N 1
ATOM 842 C CA . ASN A 1 103 ? -21.838 -7.396 21.126 1.00 68.50 103 ASN A CA 1
ATOM 843 C C . ASN A 1 103 ? -22.724 -8.656 21.233 1.00 68.50 103 ASN A C 1
ATOM 845 O O . ASN A 1 103 ? -23.932 -8.508 21.416 1.00 68.50 103 ASN A O 1
ATOM 849 N N . ASP A 1 104 ? -22.135 -9.849 21.097 1.00 53.31 104 ASP A N 1
ATOM 850 C CA . ASP A 1 104 ? -22.744 -11.155 21.392 1.00 53.31 104 ASP A CA 1
ATOM 851 C C . ASP A 1 104 ? -22.364 -11.587 22.823 1.00 53.31 104 ASP A C 1
ATOM 853 O O . ASP A 1 104 ? -23.227 -12.177 23.516 1.00 53.31 104 ASP A O 1
#

Sequence (104 aa):
MSVIPWGIIKNSLFDELSMIGLTASLLFIAFSKEKDEDECIANIRSNSLIWATITAYSLLIVCTMLIYDMQYLNFVFIDLFMILFLFIIKYNIELYKFRKSNND

Organism: NCBI:txid2937417

pLDDT: mean 82.21, std 13.43, range [33.75, 94.69]

Foldseek 3Di:
DDDDPPPPDPDPPVVVVVVVVLVVVLVCLLPPDDPDPDVVLVVLSVVLLVVLVVVLVVVLVVCVVPPDDPVNVVVVVVSVVSSSVSSNVSSVVVVVVVVVVVVD

Secondary structure (DSSP, 8-state):
------------HHHHHHHHHHHHHHHHHHTPPPSS--HHHHHHHHHHHHHHHHHHHHHHHHHHHH--THHHHHHHHHHHHHHHHHHHHHHHHHHHHHHHHTT-

Radius of gyration: 18.37 Å; chains: 1; bounding box: 49×34×44 Å